Protein AF-A0A2E7S379-F1 (afdb_monomer_lite)

Structure (mmCIF, N/CA/C/O backbone):
data_AF-A0A2E7S379-F1
#
_entry.id   AF-A0A2E7S379-F1
#
loop_
_atom_site.group_PDB
_atom_site.id
_atom_site.type_symbol
_atom_site.label_atom_id
_atom_site.label_alt_id
_atom_site.label_comp_id
_atom_site.label_asym_id
_atom_site.label_entity_id
_atom_site.label_seq_id
_atom_site.pdbx_PDB_ins_code
_atom_site.Cartn_x
_atom_site.Cartn_y
_atom_site.Cartn_z
_atom_site.occupancy
_atom_site.B_iso_or_equiv
_atom_site.auth_seq_id
_atom_site.auth_comp_id
_atom_site.auth_asym_id
_atom_site.auth_atom_id
_atom_site.pdbx_PDB_model_num
ATOM 1 N N . MET A 1 1 ? 32.581 15.657 -33.502 1.00 47.72 1 MET A N 1
ATOM 2 C CA . MET A 1 1 ? 33.453 14.466 -33.532 1.00 47.72 1 MET A CA 1
ATOM 3 C C . MET A 1 1 ? 32.616 13.290 -33.074 1.00 47.72 1 MET A C 1
ATOM 5 O O . MET A 1 1 ? 32.167 13.286 -31.939 1.00 47.72 1 MET A O 1
ATOM 9 N N . LEU A 1 2 ? 32.305 12.389 -34.006 1.00 50.06 2 LEU A N 1
ATOM 10 C CA . LEU A 1 2 ? 31.655 11.108 -33.742 1.00 50.06 2 LEU A CA 1
ATOM 11 C C . LEU A 1 2 ? 32.492 10.315 -32.732 1.00 50.06 2 LEU A C 1
ATOM 13 O O . LEU A 1 2 ? 33.645 10.007 -33.021 1.00 50.06 2 LEU A O 1
ATOM 17 N N . LEU A 1 3 ? 31.908 9.966 -31.590 1.00 48.88 3 LEU A N 1
ATOM 18 C CA . LEU A 1 3 ? 32.402 8.880 -30.750 1.00 48.88 3 LEU A CA 1
ATOM 19 C C . LEU A 1 3 ? 31.315 7.815 -30.709 1.00 48.88 3 LEU A C 1
ATOM 21 O O . LEU A 1 3 ? 30.302 7.948 -30.029 1.00 48.88 3 LEU A O 1
ATOM 25 N N . ALA A 1 4 ? 31.526 6.787 -31.521 1.00 65.50 4 ALA A N 1
ATOM 26 C CA . ALA A 1 4 ? 30.778 5.552 -31.461 1.00 65.50 4 ALA A CA 1
ATOM 27 C C . ALA A 1 4 ? 31.218 4.744 -30.228 1.00 65.50 4 ALA A C 1
ATOM 29 O O . ALA A 1 4 ? 32.407 4.469 -30.071 1.00 65.50 4 ALA A O 1
ATOM 30 N N . GLY A 1 5 ? 30.245 4.326 -29.412 1.00 51.44 5 GLY A N 1
ATOM 31 C CA . GLY A 1 5 ? 30.336 3.156 -28.531 1.00 51.44 5 GL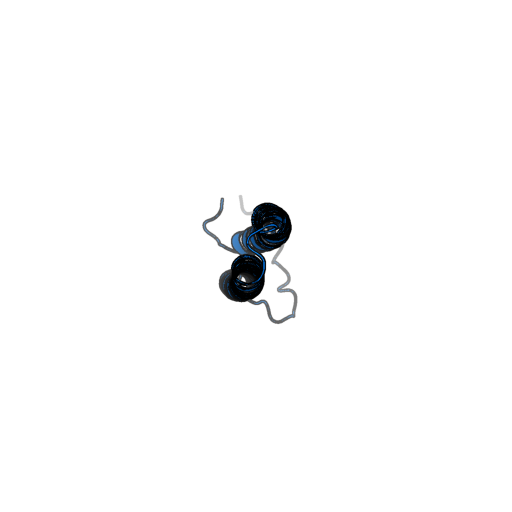Y A CA 1
ATOM 32 C C . GLY A 1 5 ? 29.568 3.295 -27.201 1.00 51.44 5 GLY A C 1
ATOM 33 O O . GLY A 1 5 ? 29.717 4.331 -26.558 1.00 51.44 5 GLY A O 1
ATOM 34 N N . PRO A 1 6 ? 28.806 2.278 -26.737 1.00 47.09 6 PRO A N 1
ATOM 35 C CA . PRO A 1 6 ? 28.497 0.999 -27.369 1.00 47.09 6 PRO A CA 1
ATOM 36 C C . PRO A 1 6 ? 27.119 1.013 -28.047 1.00 47.09 6 PRO A C 1
ATOM 38 O O . PRO A 1 6 ? 26.168 1.646 -27.591 1.00 47.09 6 PRO A O 1
ATOM 41 N N . VAL A 1 7 ? 27.004 0.251 -29.135 1.00 55.88 7 VAL A N 1
ATOM 42 C CA . VAL A 1 7 ? 25.719 -0.325 -29.529 1.00 55.88 7 VAL A CA 1
ATOM 43 C C . VAL A 1 7 ? 25.215 -1.074 -28.296 1.00 55.88 7 VAL A C 1
ATOM 45 O O . VAL A 1 7 ? 25.895 -1.973 -27.801 1.00 55.88 7 VAL A O 1
ATOM 48 N N . MET A 1 8 ? 24.105 -0.631 -27.708 1.00 55.50 8 MET A N 1
ATOM 49 C CA . MET A 1 8 ? 23.492 -1.386 -26.625 1.00 55.50 8 MET A CA 1
ATOM 50 C C . MET A 1 8 ? 23.205 -2.767 -27.195 1.00 55.50 8 MET A C 1
ATOM 52 O O . MET A 1 8 ? 22.434 -2.898 -28.148 1.00 55.50 8 MET A O 1
ATOM 56 N N . ALA A 1 9 ? 23.870 -3.785 -26.654 1.00 51.03 9 ALA A N 1
ATOM 57 C CA . ALA A 1 9 ? 23.373 -5.135 -26.770 1.00 51.03 9 ALA A CA 1
ATOM 58 C C . ALA A 1 9 ? 21.919 -5.059 -26.297 1.00 51.03 9 ALA A C 1
ATOM 60 O O . ALA A 1 9 ? 21.659 -4.731 -25.139 1.00 51.03 9 ALA A O 1
ATOM 61 N N . ALA A 1 10 ? 20.977 -5.235 -27.224 1.00 55.41 10 ALA A N 1
ATOM 62 C CA . ALA A 1 10 ? 19.616 -5.545 -26.854 1.00 55.41 10 ALA A CA 1
ATOM 63 C C . ALA A 1 10 ? 19.732 -6.836 -26.050 1.00 55.41 10 ALA A C 1
ATOM 65 O O . ALA A 1 10 ? 20.026 -7.889 -26.619 1.00 55.41 10 ALA A O 1
ATOM 66 N N . ASP A 1 11 ? 19.641 -6.718 -24.7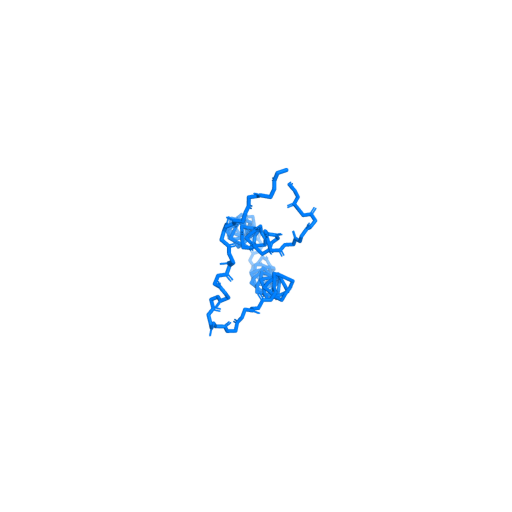26 1.00 57.06 11 ASP A N 1
ATOM 67 C CA . ASP A 1 11 ? 19.617 -7.865 -23.837 1.00 57.06 11 ASP A CA 1
ATOM 68 C C . ASP A 1 11 ? 18.466 -8.733 -24.350 1.00 57.06 11 ASP A C 1
ATOM 70 O O . ASP A 1 11 ? 17.333 -8.264 -24.449 1.00 57.06 11 ASP A O 1
ATOM 74 N N . GLY A 1 12 ? 18.784 -9.928 -24.848 1.00 48.12 12 GLY A N 1
ATOM 75 C CA . GLY A 1 12 ? 17.921 -10.730 -25.726 1.00 48.12 12 GLY A CA 1
ATOM 76 C C . GLY A 1 12 ? 16.677 -11.321 -25.053 1.00 48.12 12 GLY A C 1
ATOM 77 O O . GLY A 1 12 ? 16.205 -12.376 -25.469 1.00 48.12 12 GLY A O 1
ATOM 78 N N . GLY A 1 13 ? 16.166 -10.684 -24.001 1.00 63.38 13 GLY A N 1
ATOM 79 C CA . GLY A 1 13 ? 14.921 -11.004 -23.321 1.00 63.38 13 GLY A CA 1
ATOM 80 C C . GLY A 1 13 ? 13.786 -10.056 -23.711 1.00 63.38 13 GLY A C 1
ATOM 81 O O . GLY A 1 13 ? 13.986 -8.956 -24.221 1.00 63.38 13 GLY A O 1
ATOM 82 N N . THR A 1 14 ? 12.551 -10.480 -23.455 1.00 62.84 14 THR A N 1
ATOM 83 C CA . THR A 1 14 ? 11.372 -9.614 -23.554 1.00 62.84 14 THR A CA 1
ATOM 84 C C . THR A 1 14 ? 11.464 -8.477 -22.536 1.00 62.84 14 THR A C 1
ATOM 86 O O . THR A 1 14 ? 11.229 -8.691 -21.346 1.00 62.84 14 THR A O 1
ATOM 89 N N . SER A 1 15 ? 11.786 -7.271 -22.999 1.00 69.94 15 SER A N 1
ATOM 90 C CA . SER A 1 15 ? 11.781 -6.057 -22.178 1.00 69.94 15 SER A CA 1
ATOM 91 C C . SER A 1 15 ? 10.368 -5.481 -22.083 1.00 69.94 15 SER A C 1
ATOM 93 O O . SER A 1 15 ? 9.794 -5.051 -23.083 1.00 69.94 15 SER A O 1
ATOM 95 N N . PHE A 1 16 ? 9.799 -5.462 -20.876 1.00 82.44 16 PHE A N 1
ATOM 96 C CA . PHE A 1 16 ? 8.559 -4.737 -20.593 1.00 82.44 16 PHE A CA 1
ATOM 97 C C . PHE A 1 16 ? 8.850 -3.250 -20.387 1.00 82.44 16 PHE A C 1
ATOM 99 O O . PHE A 1 16 ? 9.886 -2.895 -19.831 1.00 82.44 16 PHE A O 1
ATOM 106 N N . SER A 1 17 ? 7.933 -2.378 -20.813 1.00 89.12 17 SER A N 1
ATOM 107 C CA . SER A 1 17 ? 8.084 -0.937 -20.602 1.00 89.12 17 SER A CA 1
ATOM 108 C C . SER A 1 17 ? 7.900 -0.559 -19.128 1.00 89.12 17 SER A C 1
ATOM 110 O O . SER A 1 17 ? 7.093 -1.158 -18.414 1.00 89.12 17 SER A O 1
ATOM 112 N N . GLY A 1 18 ? 8.574 0.505 -18.686 1.00 89.19 18 GLY A N 1
ATOM 113 C CA . GLY A 1 18 ? 8.402 1.059 -17.339 1.00 89.19 18 GLY A CA 1
ATOM 114 C C . GLY A 1 18 ? 6.956 1.459 -17.041 1.00 89.19 18 GLY A C 1
ATOM 115 O O . GLY A 1 18 ? 6.504 1.325 -15.911 1.00 89.19 18 GLY A O 1
ATOM 116 N N . ALA A 1 19 ? 6.185 1.849 -18.063 1.00 90.25 19 ALA A N 1
ATOM 117 C CA . ALA A 1 19 ? 4.750 2.107 -17.938 1.00 90.25 19 ALA A CA 1
ATOM 118 C C . ALA A 1 19 ? 3.949 0.840 -17.584 1.00 90.25 19 ALA A C 1
ATOM 120 O O . ALA A 1 19 ? 3.037 0.897 -16.759 1.00 90.25 19 ALA A O 1
ATOM 121 N N . PHE A 1 20 ? 4.304 -0.308 -18.170 1.00 91.81 20 PHE A N 1
ATOM 122 C CA . PHE A 1 20 ? 3.690 -1.590 -17.824 1.00 91.81 20 PHE A CA 1
ATOM 123 C C . PHE A 1 20 ? 4.035 -1.998 -16.386 1.00 91.81 20 PHE A C 1
ATOM 125 O O . PHE A 1 20 ? 3.144 -2.358 -15.615 1.00 91.81 20 PHE A O 1
ATOM 132 N N . GLY A 1 21 ? 5.309 -1.868 -16.001 1.00 92.69 21 GLY A N 1
ATOM 133 C CA . GLY A 1 21 ? 5.758 -2.107 -14.627 1.00 92.69 21 GLY A CA 1
ATOM 134 C C . GLY A 1 21 ? 5.049 -1.206 -13.614 1.00 92.69 21 GLY A C 1
ATOM 135 O O . GLY A 1 21 ? 4.535 -1.699 -12.611 1.00 92.69 21 GLY A O 1
ATOM 136 N N . ALA A 1 22 ? 4.930 0.091 -13.914 1.00 94.12 22 ALA A N 1
ATOM 137 C CA . ALA A 1 22 ? 4.228 1.053 -13.073 1.00 94.12 22 ALA A CA 1
ATOM 138 C C . ALA A 1 22 ? 2.758 0.662 -12.867 1.00 94.12 22 ALA A C 1
ATOM 140 O O . ALA A 1 22 ? 2.295 0.635 -11.731 1.00 94.12 22 ALA A O 1
ATOM 141 N N . GLY A 1 23 ? 2.048 0.275 -13.933 1.00 95.06 23 GLY A N 1
ATOM 142 C CA . GLY A 1 23 ? 0.665 -0.197 -13.829 1.00 95.06 23 GLY A CA 1
ATOM 143 C C . GLY A 1 23 ? 0.519 -1.411 -12.907 1.00 95.06 23 GLY A C 1
ATOM 144 O O . GLY A 1 23 ? -0.364 -1.435 -12.049 1.00 95.06 23 GLY A O 1
ATOM 145 N N . LEU A 1 24 ? 1.415 -2.394 -13.027 1.00 96.00 24 LEU A N 1
ATOM 146 C CA . LEU A 1 24 ? 1.385 -3.594 -12.188 1.00 96.00 24 LEU A CA 1
ATOM 147 C C . LEU A 1 24 ? 1.673 -3.276 -10.713 1.00 96.00 24 LEU A C 1
ATOM 149 O O . LEU A 1 24 ? 0.968 -3.762 -9.826 1.00 96.00 24 LEU A O 1
ATOM 153 N N . VAL A 1 25 ? 2.674 -2.432 -10.452 1.00 96.69 25 VAL A N 1
ATOM 154 C CA . VAL A 1 25 ? 3.022 -1.968 -9.101 1.00 96.69 25 VAL A CA 1
ATOM 155 C C . VAL A 1 25 ? 1.856 -1.207 -8.473 1.00 96.69 25 VAL A C 1
ATOM 157 O O . VAL A 1 25 ? 1.497 -1.490 -7.332 1.00 96.69 25 VAL A O 1
ATOM 160 N N . THR A 1 26 ? 1.212 -0.298 -9.212 1.00 96.38 26 THR A N 1
ATOM 161 C CA . THR A 1 26 ? 0.042 0.449 -8.725 1.00 96.38 26 THR A CA 1
ATOM 162 C C . THR A 1 26 ? -1.116 -0.479 -8.367 1.00 96.38 26 THR A C 1
ATOM 164 O O . THR A 1 26 ? -1.726 -0.300 -7.315 1.00 96.38 26 THR A O 1
ATOM 167 N N . ILE A 1 27 ? -1.401 -1.497 -9.187 1.00 97.81 27 ILE A N 1
ATOM 168 C CA . ILE A 1 27 ? -2.442 -2.493 -8.881 1.00 97.81 27 ILE A CA 1
ATOM 169 C C . ILE A 1 27 ? -2.098 -3.258 -7.596 1.00 97.81 27 ILE A C 1
ATOM 171 O O . ILE A 1 27 ? -2.957 -3.416 -6.727 1.00 97.81 27 ILE A O 1
ATOM 175 N N . GLY A 1 28 ? -0.847 -3.703 -7.452 1.00 96.31 28 GLY A N 1
ATOM 176 C CA . GLY A 1 28 ? -0.379 -4.410 -6.258 1.00 96.31 28 GLY A CA 1
ATOM 177 C C . GLY A 1 28 ? -0.486 -3.562 -4.987 1.00 96.31 28 GLY A C 1
ATOM 178 O O . GLY A 1 28 ? -1.046 -4.022 -3.989 1.00 96.31 28 GLY A O 1
ATOM 179 N N . GLY A 1 29 ? -0.014 -2.313 -5.045 1.00 97.56 29 GLY A N 1
ATOM 180 C CA . GLY A 1 29 ? -0.094 -1.352 -3.943 1.00 97.56 29 GLY A CA 1
ATOM 181 C C . GLY A 1 29 ? -1.538 -1.058 -3.541 1.00 97.56 29 GLY A C 1
ATOM 182 O O . GLY A 1 29 ? -1.894 -1.231 -2.375 1.00 97.56 29 GLY A O 1
ATOM 183 N N . ALA A 1 30 ? -2.396 -0.725 -4.514 1.00 97.50 30 ALA A N 1
ATOM 184 C CA . ALA A 1 30 ? -3.814 -0.432 -4.292 1.00 97.50 30 ALA A CA 1
ATOM 185 C C . ALA A 1 30 ? -4.570 -1.616 -3.668 1.00 97.50 30 ALA A C 1
ATOM 187 O O . ALA A 1 30 ? -5.364 -1.439 -2.742 1.00 97.50 30 ALA A O 1
ATOM 188 N N . TYR A 1 31 ? -4.307 -2.837 -4.137 1.00 98.00 31 TYR A N 1
ATOM 189 C CA . TYR A 1 31 ? -4.917 -4.038 -3.572 1.00 98.00 31 TYR A CA 1
ATOM 190 C C . TYR A 1 31 ? -4.449 -4.306 -2.135 1.00 98.00 31 TYR A C 1
ATOM 192 O O . TYR A 1 31 ? -5.271 -4.601 -1.262 1.00 98.00 31 TYR A O 1
ATOM 200 N N . GLY A 1 32 ? -3.145 -4.174 -1.871 1.00 96.94 32 GLY A N 1
ATOM 201 C CA . GLY A 1 32 ? -2.568 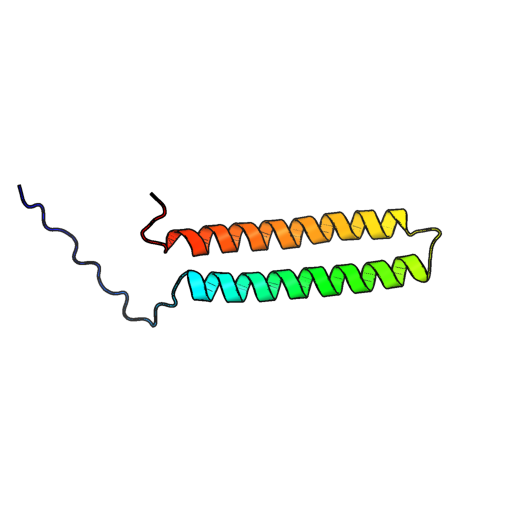-4.364 -0.540 1.00 96.94 32 GLY A CA 1
ATOM 202 C C . GLY A 1 32 ? -3.130 -3.378 0.483 1.00 96.94 32 GLY A C 1
ATOM 203 O O . GLY A 1 32 ? -3.653 -3.797 1.519 1.00 96.94 32 GLY A O 1
ATOM 204 N N . ILE A 1 33 ? -3.091 -2.078 0.169 1.00 97.81 33 ILE A N 1
ATOM 205 C CA . ILE A 1 33 ? -3.603 -1.033 1.064 1.00 97.81 33 ILE A CA 1
ATOM 206 C C . ILE A 1 33 ? -5.123 -1.123 1.234 1.00 97.81 33 ILE A C 1
ATOM 208 O O . ILE A 1 33 ? -5.622 -0.969 2.346 1.00 97.81 33 ILE A O 1
ATOM 212 N N . GLY A 1 34 ? -5.865 -1.449 0.170 1.00 97.81 34 GLY A N 1
ATOM 213 C CA . GLY A 1 34 ? -7.320 -1.587 0.219 1.00 97.81 34 GLY A CA 1
ATOM 214 C C . GLY A 1 34 ? -7.773 -2.706 1.158 1.00 97.81 34 GLY A C 1
ATOM 215 O O . GLY A 1 34 ? -8.661 -2.501 1.987 1.00 97.81 34 GLY A O 1
ATOM 216 N N . ARG A 1 35 ? -7.124 -3.878 1.100 1.00 98.12 35 ARG A N 1
ATOM 217 C CA . ARG A 1 35 ? -7.419 -4.989 2.024 1.00 98.12 35 ARG A CA 1
ATOM 218 C C . ARG A 1 35 ? -7.032 -4.681 3.464 1.00 98.12 35 ARG A C 1
ATOM 220 O O . ARG A 1 35 ? -7.780 -5.036 4.379 1.00 98.12 35 ARG A O 1
ATOM 227 N N . LEU A 1 36 ? -5.881 -4.040 3.661 1.00 98.25 36 LEU A N 1
ATOM 228 C CA . LEU A 1 36 ? -5.433 -3.589 4.975 1.00 98.25 36 LEU A CA 1
ATOM 229 C C . LEU A 1 36 ? -6.459 -2.631 5.595 1.00 98.25 36 LEU A C 1
ATOM 231 O O . LEU A 1 36 ? -6.930 -2.874 6.705 1.00 98.25 36 LEU A O 1
ATOM 235 N N . ALA A 1 37 ? -6.840 -1.587 4.856 1.00 98.06 37 ALA A N 1
ATOM 236 C CA . ALA A 1 37 ? -7.796 -0.584 5.305 1.00 98.06 37 ALA A CA 1
ATOM 237 C C . ALA A 1 37 ? -9.166 -1.202 5.607 1.00 98.06 37 ALA A C 1
ATOM 239 O O . ALA A 1 37 ? -9.719 -0.946 6.672 1.00 98.06 37 ALA A O 1
ATOM 240 N N . GLY A 1 38 ? -9.686 -2.070 4.732 1.00 98.44 38 GLY A N 1
ATOM 241 C CA . GLY A 1 38 ? -10.952 -2.771 4.976 1.00 98.44 38 GLY A CA 1
ATOM 242 C C . GLY A 1 38 ? -10.934 -3.590 6.271 1.00 98.44 38 GLY A C 1
ATOM 243 O O . GLY A 1 38 ? -11.825 -3.449 7.105 1.00 98.44 38 GLY A O 1
ATOM 244 N N . SER A 1 39 ? -9.870 -4.369 6.491 1.00 98.19 39 SER A N 1
ATOM 245 C CA . SER A 1 39 ? -9.732 -5.197 7.701 1.00 98.19 39 SER A CA 1
ATOM 246 C C . SER A 1 39 ? -9.598 -4.346 8.969 1.00 98.19 39 SER A C 1
ATOM 248 O O . SER A 1 39 ? -10.172 -4.672 10.008 1.00 98.19 39 SER A O 1
ATOM 250 N N . ALA A 1 40 ? -8.866 -3.231 8.891 1.00 98.50 40 ALA A N 1
ATOM 251 C CA . ALA A 1 40 ? -8.732 -2.292 9.997 1.00 98.50 40 ALA A CA 1
ATOM 252 C C . ALA A 1 40 ? -10.068 -1.614 10.330 1.00 98.50 40 ALA A C 1
ATOM 254 O O . ALA A 1 40 ? -10.431 -1.532 11.502 1.00 98.50 40 ALA A O 1
ATOM 255 N N . LEU A 1 41 ? -10.825 -1.174 9.320 1.00 98.38 41 LEU A N 1
ATOM 256 C CA . LEU A 1 41 ? -12.142 -0.556 9.500 1.00 98.38 41 LEU A CA 1
ATOM 257 C C . LEU A 1 41 ? -13.134 -1.519 10.160 1.00 98.38 41 LEU A C 1
ATOM 259 O O . LEU A 1 41 ? -13.794 -1.140 11.126 1.00 98.38 41 LEU A O 1
ATOM 263 N N . GLU A 1 42 ? -13.200 -2.772 9.704 1.00 98.44 42 GLU A N 1
ATOM 264 C CA . GLU A 1 42 ? -14.024 -3.802 10.350 1.00 98.44 42 GLU A CA 1
ATOM 265 C C . GLU A 1 42 ? -13.596 -4.061 11.800 1.00 98.44 42 GLU A C 1
ATOM 267 O O . GLU A 1 42 ? -14.444 -4.174 12.687 1.00 98.44 42 GLU A O 1
ATOM 272 N N . GLY A 1 43 ? -12.286 -4.127 12.058 1.00 98.12 43 GLY A N 1
ATOM 273 C CA . GLY A 1 43 ? -11.738 -4.303 13.402 1.00 98.12 43 GLY A CA 1
ATOM 274 C C . GLY A 1 43 ? -12.121 -3.162 14.345 1.00 98.12 43 GLY A C 1
ATOM 275 O O . GLY A 1 43 ? -12.614 -3.413 15.443 1.00 98.12 43 GLY A O 1
ATOM 276 N N . MET A 1 44 ? -11.967 -1.913 13.896 1.00 98.56 44 MET A N 1
ATOM 277 C CA . MET A 1 44 ? -12.348 -0.720 14.663 1.00 98.56 44 MET A CA 1
ATOM 278 C C . MET A 1 44 ? -13.858 -0.653 14.916 1.00 98.56 44 MET A C 1
ATOM 280 O O . MET A 1 44 ? -14.273 -0.267 16.005 1.00 98.56 44 MET A O 1
ATOM 284 N N . ALA A 1 45 ? -14.680 -1.059 13.944 1.00 98.12 45 ALA A N 1
ATOM 285 C CA . ALA A 1 45 ? -16.133 -1.102 14.102 1.00 98.12 45 ALA A CA 1
ATOM 286 C C . ALA A 1 45 ? -16.585 -2.166 15.118 1.00 98.12 45 ALA A C 1
ATOM 288 O O . ALA A 1 45 ? -17.543 -1.943 15.856 1.00 98.12 45 ALA A O 1
ATOM 289 N N . ARG A 1 46 ? -15.902 -3.319 15.173 1.00 98.19 46 ARG A N 1
ATOM 290 C CA . ARG A 1 46 ? -16.208 -4.403 16.126 1.00 98.19 46 ARG A CA 1
ATOM 291 C C . ARG A 1 46 ? -15.700 -4.122 17.536 1.00 98.19 46 ARG A C 1
ATOM 293 O O . ARG A 1 46 ? -16.326 -4.573 18.489 1.00 98.19 46 ARG A O 1
ATOM 300 N N . GLN A 1 47 ? -14.562 -3.443 17.664 1.00 97.50 47 GLN A N 1
ATOM 301 C CA . GLN A 1 47 ? -13.921 -3.161 18.948 1.00 97.50 47 GLN A CA 1
ATOM 302 C C . GLN A 1 47 ? -13.495 -1.686 19.028 1.00 97.50 47 GLN A C 1
ATOM 304 O O . GLN A 1 47 ? -12.317 -1.362 18.840 1.00 97.50 47 GLN A O 1
ATOM 309 N N . PRO A 1 48 ? -14.439 -0.772 19.321 1.00 96.81 48 PRO A N 1
ATOM 310 C CA . PRO A 1 48 ? -14.160 0.663 19.337 1.00 96.81 48 PRO A CA 1
ATOM 311 C C . PRO A 1 48 ? -13.147 1.063 20.421 1.00 96.81 48 PRO A C 1
ATOM 313 O O . PRO A 1 48 ? -12.392 2.014 20.238 1.00 96.81 48 PRO A O 1
ATOM 316 N N . GLU A 1 49 ? -13.072 0.308 21.520 1.00 98.25 49 GLU A N 1
ATOM 317 C CA . GLU A 1 49 ? -12.154 0.542 22.647 1.00 98.25 49 GLU A CA 1
ATOM 318 C C . GLU A 1 49 ? -10.674 0.487 22.244 1.00 98.25 49 GLU A C 1
ATOM 320 O O . GLU A 1 49 ? -9.843 1.180 22.827 1.00 98.25 49 GLU A O 1
ATOM 325 N N . VAL A 1 50 ? -10.338 -0.315 21.229 1.00 98.06 50 VAL A N 1
ATOM 326 C CA . 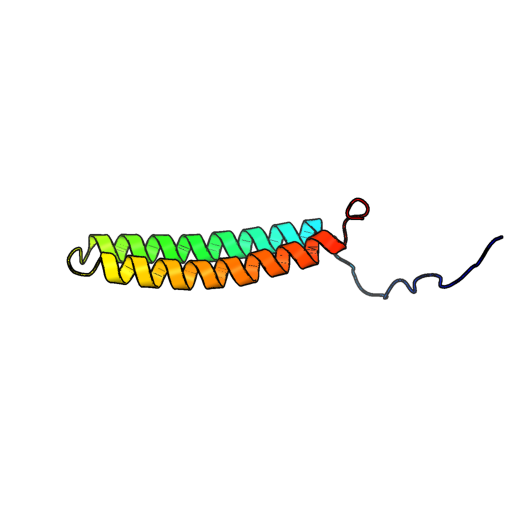VAL A 1 50 ? -8.966 -0.474 20.721 1.00 98.06 50 VAL A CA 1
ATOM 327 C C . VAL A 1 50 ? -8.772 0.168 19.347 1.00 98.06 50 VAL A C 1
ATOM 329 O O . VAL A 1 50 ? -7.742 -0.049 18.703 1.00 98.06 50 VAL A O 1
ATOM 332 N N . ALA A 1 51 ? -9.720 0.990 18.887 1.00 98.06 51 ALA A N 1
ATOM 333 C CA . ALA A 1 51 ? -9.691 1.540 17.536 1.00 98.06 51 ALA A CA 1
ATOM 334 C C . ALA A 1 51 ? -8.434 2.381 17.252 1.00 98.06 51 ALA A C 1
ATOM 336 O O . ALA A 1 51 ? -7.838 2.257 16.184 1.00 98.06 51 ALA A O 1
ATOM 337 N N . GLY A 1 52 ? -7.968 3.168 18.229 1.00 98.19 52 GLY A N 1
ATOM 338 C CA . GLY A 1 52 ? -6.727 3.945 18.101 1.00 98.19 52 GLY A CA 1
ATOM 339 C C . GLY A 1 52 ? -5.479 3.074 17.898 1.00 98.19 52 GLY A C 1
ATOM 340 O O . GLY A 1 52 ? -4.602 3.411 17.098 1.00 98.19 52 GLY A O 1
ATOM 341 N N . ASN A 1 53 ? -5.423 1.908 18.551 1.00 98.44 53 ASN A N 1
ATOM 342 C CA . ASN A 1 53 ? -4.322 0.956 18.385 1.00 98.44 53 ASN A CA 1
ATOM 343 C C . ASN A 1 53 ? -4.363 0.309 16.994 1.00 98.44 53 ASN A C 1
ATOM 345 O O . ASN A 1 53 ? -3.331 0.216 16.329 1.00 98.44 53 ASN A O 1
ATOM 349 N N . ILE A 1 54 ? -5.558 -0.082 16.529 1.00 98.38 54 ILE A N 1
ATOM 350 C CA . ILE A 1 54 ? -5.763 -0.636 15.181 1.00 98.38 54 ILE A CA 1
ATOM 351 C C . ILE A 1 54 ? -5.372 0.392 14.115 1.00 98.38 54 ILE A C 1
ATOM 353 O O . ILE A 1 54 ? -4.642 0.054 13.186 1.00 98.38 54 ILE A O 1
ATOM 357 N N . GLN A 1 55 ? -5.794 1.650 14.264 1.00 98.38 55 GLN A N 1
ATOM 358 C CA . GLN A 1 55 ? -5.429 2.728 13.344 1.00 98.38 55 GLN A CA 1
ATOM 359 C C . GLN A 1 55 ? -3.911 2.939 13.296 1.00 98.38 55 GLN A C 1
ATOM 361 O O . GLN A 1 55 ? -3.347 3.052 12.211 1.00 98.38 55 GLN A O 1
ATOM 366 N N . THR A 1 56 ? -3.238 2.947 14.448 1.00 98.50 56 THR A N 1
ATOM 367 C CA . THR A 1 56 ? -1.777 3.114 14.509 1.00 98.50 56 THR A CA 1
ATOM 368 C C . THR A 1 56 ? -1.059 1.967 13.798 1.00 98.50 56 THR A C 1
ATOM 370 O O . THR A 1 56 ? -0.202 2.204 12.948 1.00 98.50 56 THR A O 1
ATOM 373 N N . ALA A 1 57 ? -1.447 0.720 14.082 1.00 98.19 57 ALA A N 1
ATOM 374 C CA . ALA A 1 57 ? -0.889 -0.454 13.413 1.00 98.19 57 ALA A CA 1
ATOM 375 C C . ALA A 1 57 ? -1.152 -0.433 11.895 1.00 98.19 57 ALA A C 1
ATOM 377 O O . ALA A 1 57 ? -0.250 -0.728 11.109 1.00 98.19 57 ALA A O 1
ATOM 378 N N . MET A 1 58 ? -2.357 -0.026 11.479 1.00 98.31 58 MET A N 1
ATOM 379 C CA . MET A 1 58 ? -2.722 0.153 10.073 1.00 98.31 58 MET A CA 1
ATOM 380 C C . MET A 1 58 ? -1.83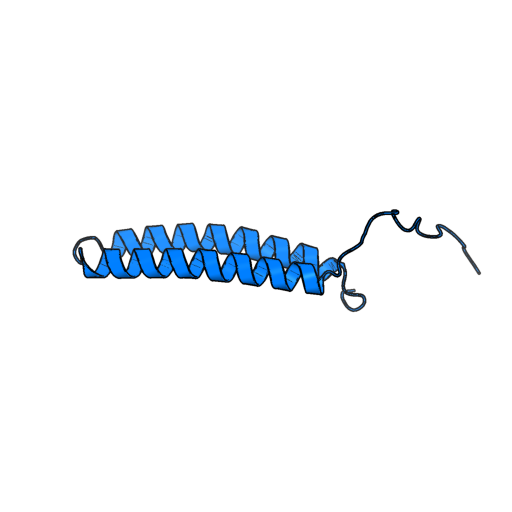1 1.199 9.397 1.00 98.31 58 MET A C 1
ATOM 382 O O . MET A 1 58 ? -1.312 0.926 8.324 1.00 98.31 58 MET A O 1
ATOM 386 N N . ILE A 1 59 ? -1.606 2.368 10.004 1.00 98.00 59 ILE A N 1
ATOM 387 C CA . ILE A 1 59 ? -0.767 3.424 9.411 1.00 98.00 59 ILE A CA 1
ATOM 388 C C . ILE A 1 59 ? 0.684 2.954 9.249 1.00 98.00 59 ILE A C 1
ATOM 390 O O . ILE A 1 59 ? 1.290 3.209 8.212 1.00 98.00 59 ILE A O 1
ATOM 394 N N . ILE A 1 60 ? 1.237 2.229 10.227 1.00 98.12 60 ILE A N 1
ATOM 395 C CA . ILE A 1 60 ? 2.598 1.673 10.125 1.00 98.12 60 ILE A CA 1
ATOM 396 C C . ILE A 1 60 ? 2.677 0.666 8.973 1.00 98.12 60 ILE A C 1
ATOM 398 O O . ILE A 1 60 ? 3.572 0.749 8.133 1.00 98.12 60 ILE A O 1
ATOM 402 N N . ALA A 1 61 ? 1.724 -0.264 8.895 1.00 97.88 61 ALA A N 1
ATOM 403 C CA . ALA A 1 61 ? 1.675 -1.241 7.813 1.00 97.88 61 ALA A CA 1
ATOM 404 C C . ALA A 1 61 ? 1.458 -0.574 6.442 1.00 97.88 61 ALA A C 1
ATOM 406 O O . ALA A 1 61 ? 2.114 -0.944 5.470 1.00 97.88 61 ALA A O 1
ATOM 407 N N . ALA A 1 62 ? 0.600 0.446 6.375 1.00 97.81 62 ALA A N 1
ATOM 408 C CA . ALA A 1 62 ? 0.388 1.264 5.189 1.00 97.81 62 ALA A CA 1
ATOM 409 C C . ALA A 1 62 ? 1.683 1.952 4.747 1.00 97.81 62 ALA A C 1
ATOM 411 O O . ALA A 1 62 ? 2.032 1.876 3.577 1.00 97.81 62 ALA A O 1
ATOM 412 N N . ALA A 1 63 ? 2.443 2.543 5.672 1.00 97.88 63 ALA A N 1
ATOM 413 C CA . ALA A 1 63 ? 3.720 3.182 5.365 1.00 97.88 63 ALA A CA 1
ATOM 414 C C . ALA A 1 63 ? 4.757 2.196 4.800 1.00 97.88 63 ALA A C 1
ATOM 416 O O . ALA A 1 63 ? 5.529 2.563 3.918 1.00 97.88 63 ALA A O 1
ATOM 417 N N . LEU A 1 64 ? 4.762 0.938 5.256 1.00 97.25 64 LEU A N 1
ATOM 418 C CA . LEU A 1 64 ? 5.629 -0.104 4.692 1.00 97.25 64 LEU A CA 1
ATOM 419 C C . LEU A 1 64 ? 5.201 -0.507 3.271 1.00 97.25 64 LEU A C 1
ATOM 421 O O . LEU A 1 64 ? 6.058 -0.661 2.399 1.00 97.25 64 LEU A O 1
ATOM 425 N N . ILE A 1 65 ? 3.892 -0.641 3.024 1.00 96.81 65 ILE A N 1
ATOM 426 C CA . ILE A 1 65 ? 3.343 -0.913 1.683 1.00 96.81 65 ILE A CA 1
ATOM 427 C C . ILE A 1 65 ? 3.676 0.244 0.735 1.00 96.81 65 ILE A C 1
ATOM 429 O O . ILE A 1 65 ? 4.199 0.015 -0.356 1.00 96.81 65 ILE A O 1
ATOM 433 N N . GLU A 1 66 ? 3.416 1.479 1.159 1.00 96.12 66 GLU A N 1
ATOM 434 C CA . GLU A 1 66 ? 3.682 2.689 0.380 1.00 96.12 66 GLU A CA 1
ATOM 435 C C . GLU A 1 66 ? 5.179 2.878 0.128 1.00 96.12 66 GLU A C 1
ATOM 437 O O . GLU A 1 66 ? 5.574 3.148 -1.001 1.00 96.12 66 GLU A O 1
ATOM 442 N N . GLY A 1 67 ? 6.039 2.653 1.125 1.00 96.44 67 GLY A N 1
ATOM 443 C CA . GLY A 1 67 ? 7.491 2.776 0.967 1.00 96.44 67 GLY A CA 1
ATOM 444 C C . GLY A 1 67 ? 8.051 1.849 -0.115 1.00 96.44 67 GLY A C 1
ATOM 445 O O . GLY A 1 67 ? 8.820 2.286 -0.973 1.00 96.44 67 GLY A O 1
ATOM 446 N N . PHE A 1 68 ? 7.620 0.584 -0.130 1.00 95.19 68 PHE A N 1
ATOM 447 C CA . PHE A 1 68 ? 8.009 -0.363 -1.178 1.00 95.19 68 PHE A CA 1
ATOM 448 C C . PHE A 1 68 ? 7.401 -0.002 -2.541 1.00 95.19 68 PHE A C 1
ATOM 450 O O . PHE A 1 68 ? 8.105 0.003 -3.553 1.00 95.19 68 PHE A O 1
ATOM 457 N N . THR A 1 69 ? 6.108 0.333 -2.571 1.00 97.19 69 THR A N 1
ATOM 458 C CA . THR A 1 69 ? 5.382 0.665 -3.808 1.00 97.19 69 THR A CA 1
ATOM 459 C C . THR A 1 69 ? 5.977 1.904 -4.474 1.00 97.19 69 THR A C 1
ATOM 461 O O . THR A 1 69 ? 6.242 1.899 -5.675 1.00 97.19 69 THR A O 1
ATOM 464 N N . PHE A 1 70 ? 6.271 2.946 -3.696 1.00 95.69 70 PHE A N 1
ATOM 465 C CA . PHE A 1 70 ? 6.863 4.184 -4.190 1.00 95.69 70 PHE A CA 1
ATOM 466 C C . PHE A 1 70 ? 8.2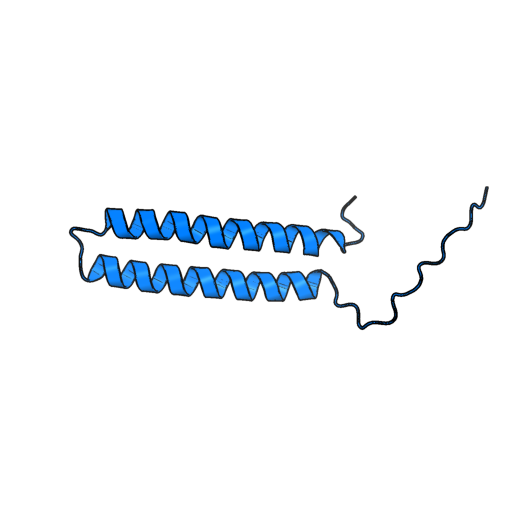78 3.967 -4.733 1.00 95.69 70 PHE A C 1
ATOM 468 O O . PHE A 1 70 ? 8.615 4.473 -5.804 1.00 95.69 70 PHE A O 1
ATOM 475 N N . TYR A 1 71 ? 9.094 3.154 -4.055 1.00 96.12 71 TYR A N 1
ATOM 476 C CA . TYR A 1 71 ? 10.422 2.797 -4.556 1.00 96.12 71 TYR A CA 1
ATOM 477 C C . TYR A 1 71 ? 10.354 2.009 -5.876 1.00 96.12 71 TYR A C 1
ATOM 479 O O . TYR A 1 71 ? 11.102 2.292 -6.812 1.00 96.12 71 TYR A O 1
ATOM 487 N N . ALA A 1 72 ? 9.413 1.072 -6.004 1.00 95.50 72 ALA A N 1
ATOM 488 C CA . ALA A 1 72 ? 9.204 0.335 -7.249 1.00 95.50 72 ALA A CA 1
ATOM 489 C C . ALA A 1 72 ? 8.720 1.243 -8.399 1.00 95.50 72 ALA A C 1
ATOM 491 O O . ALA A 1 72 ? 9.186 1.097 -9.532 1.00 95.50 72 ALA A O 1
ATOM 492 N N . LEU A 1 73 ? 7.849 2.221 -8.119 1.00 94.50 73 LEU A N 1
ATOM 493 C CA . LEU A 1 73 ? 7.442 3.238 -9.098 1.00 94.50 73 LEU A CA 1
ATOM 494 C C . LEU A 1 73 ? 8.617 4.118 -9.539 1.00 94.50 73 LEU A C 1
ATOM 496 O O . LEU A 1 73 ? 8.733 4.416 -10.727 1.00 94.50 73 LEU A O 1
ATOM 500 N N . TYR A 1 74 ? 9.512 4.482 -8.617 1.00 94.00 74 TYR A N 1
ATOM 501 C CA . TYR A 1 74 ? 10.742 5.204 -8.947 1.00 94.00 74 TYR A CA 1
ATOM 502 C C . TYR A 1 74 ? 11.642 4.405 -9.899 1.00 94.00 74 TYR A C 1
ATOM 504 O O . TYR A 1 74 ? 12.150 4.964 -10.865 1.00 94.00 74 TYR A O 1
ATOM 512 N N . ILE A 1 75 ? 11.805 3.094 -9.688 1.00 92.06 75 ILE A N 1
ATOM 513 C CA . ILE A 1 75 ? 12.564 2.234 -10.614 1.00 92.06 75 ILE A CA 1
ATOM 514 C C . ILE A 1 75 ? 11.893 2.201 -11.993 1.00 92.06 75 ILE A C 1
ATOM 516 O O . ILE A 1 75 ? 12.565 2.305 -13.019 1.00 92.06 75 ILE A O 1
ATOM 520 N N . CYS A 1 76 ? 10.564 2.088 -12.027 1.00 91.75 76 CYS A N 1
ATOM 521 C CA . CYS A 1 76 ? 9.799 2.065 -13.271 1.00 91.75 76 CYS A CA 1
ATOM 522 C C . CYS A 1 76 ? 9.914 3.385 -14.053 1.00 91.75 76 CYS A C 1
ATOM 524 O O . CYS A 1 76 ? 9.960 3.360 -15.285 1.00 91.75 76 CYS A O 1
ATOM 526 N N . SER A 1 77 ? 10.002 4.531 -13.366 1.00 87.88 77 SER A N 1
ATOM 527 C CA . SER A 1 77 ? 10.127 5.839 -14.020 1.00 87.88 77 SER A CA 1
ATOM 528 C C . SER A 1 77 ? 11.477 6.054 -14.710 1.00 87.88 77 SER A C 1
ATOM 530 O O . SER A 1 77 ? 11.520 6.810 -15.676 1.00 87.88 77 SER A O 1
ATOM 532 N N . GLN A 1 78 ? 12.539 5.337 -14.314 1.00 87.00 78 GLN A N 1
ATOM 533 C CA . GLN A 1 78 ? 13.877 5.455 -14.924 1.00 87.00 78 GLN A CA 1
ATOM 534 C C . GLN A 1 78 ? 13.932 5.005 -16.393 1.00 87.00 78 GLN A C 1
ATOM 536 O O . GLN A 1 78 ? 14.895 5.290 -17.097 1.00 87.00 78 GLN A O 1
ATOM 541 N N . GLN A 1 79 ? 12.917 4.279 -16.871 1.00 82.19 79 GLN A N 1
ATOM 542 C CA . GLN A 1 79 ? 12.836 3.822 -18.263 1.00 82.19 79 GLN A CA 1
ATOM 543 C C . GLN A 1 79 ? 12.167 4.850 -19.190 1.00 82.19 79 GLN A C 1
ATOM 545 O O . GLN A 1 79 ? 11.958 4.571 -20.372 1.00 82.19 79 GLN A O 1
ATOM 550 N N . ASN A 1 80 ? 11.779 6.017 -18.668 1.00 72.25 80 ASN A N 1
ATOM 551 C CA . ASN A 1 80 ? 11.073 7.035 -19.431 1.00 72.25 80 ASN A CA 1
ATOM 552 C C . ASN A 1 80 ? 12.085 8.007 -20.079 1.00 72.25 80 ASN A C 1
ATOM 554 O O . ASN A 1 80 ? 12.862 8.631 -19.364 1.00 72.25 80 ASN A O 1
ATOM 558 N N . PRO A 1 81 ? 12.078 8.218 -21.410 1.00 64.81 81 PRO A N 1
ATOM 559 C CA . PRO A 1 81 ? 13.091 9.035 -22.098 1.00 64.81 81 PRO A CA 1
ATOM 560 C C . PRO A 1 81 ? 13.035 10.541 -21.778 1.00 64.81 81 PRO A C 1
ATOM 562 O O . PRO A 1 81 ? 13.843 11.309 -22.292 1.00 64.81 81 PRO A O 1
ATOM 565 N N . TRP A 1 82 ? 12.077 10.970 -20.953 1.00 65.00 82 TRP A N 1
ATOM 566 C CA . TRP A 1 82 ? 11.856 12.364 -20.563 1.00 65.00 82 TRP A CA 1
ATOM 567 C C . TRP A 1 82 ? 12.307 12.674 -19.128 1.00 65.00 82 TRP A C 1
ATOM 569 O O . TRP A 1 82 ? 12.199 13.819 -18.697 1.00 65.00 82 TRP A O 1
ATOM 579 N N . THR A 1 83 ? 12.778 11.675 -18.373 1.00 60.28 83 THR A N 1
ATOM 580 C CA . THR A 1 83 ? 13.387 11.880 -17.053 1.00 60.28 83 THR A CA 1
ATOM 581 C C . THR A 1 83 ? 14.888 12.083 -17.246 1.00 60.28 83 THR A C 1
ATOM 583 O O . THR A 1 83 ? 15.623 11.111 -17.415 1.00 60.28 83 THR A O 1
ATOM 586 N N . ALA A 1 84 ? 15.298 13.352 -17.322 1.00 51.41 84 ALA A N 1
ATOM 587 C CA . ALA A 1 84 ? 16.693 13.795 -17.342 1.00 51.41 84 ALA A CA 1
ATOM 588 C C . ALA A 1 84 ? 17.253 13.940 -15.921 1.00 51.41 84 ALA A C 1
ATOM 590 O O . ALA A 1 84 ? 16.464 14.324 -15.025 1.00 51.41 84 ALA A O 1
#

Foldseek 3Di:
DDDDDDPPPPPPDDDDALVVQLVVLVVVLCVQLVVLVVVLVVVCVVPVVCNVVSVVVSVVSNCVSCVVSVVSNVVSCVRPPPPD

Radius of gyration: 20.44 Å; chains: 1; bounding box: 50×26×56 Å

Secondary structure (DSSP, 8-state):
-----------SS----HHHHHHHHHHHHHHHHHHHHHHHHHHHHH-GGGHHHHHHHHHHHHHHHHHHHHHHHHHHHTT-TT--

pLDDT: mean 86.65, std 17.2, range [47.09, 98.56]

Sequence (84 aa):
MLLAGPVMAADGGTSFSGAFGAGLVTIGGAYGIGRLAGSALEGMARQPEVAGNIQTAMIIAAALIEGFTFYALYICSQQNPWTA